Protein AF-A0A660KRU1-F1 (afdb_monomer_lite)

Foldseek 3Di:
DVVPDDDPDPVRVVVVVCCCVPPPDDPVNVVVVVVPDDDVPPPDPDPPDDDDDDDDDDDD

pLDDT: mean 81.51, std 19.61, range [42.62, 98.56]

Radius of gyration: 19.93 Å; chains: 1; bounding box: 48×45×28 Å

InterPro domains:
  IPR018020 Oxo-4-hydroxy-4-carboxy-5-ureidoimidazoline decarboxylase [PF09349] (2-55)
  IPR036778 Oxo-4-hydroxy-4-carboxy-5-ureidoimidazoline decarboxylase superfamily [G3DSA:1.10.3330.10] (1-60)
  IPR036778 Oxo-4-hydroxy-4-carboxy-5-ureidoimidazoline decarboxylase superfamily [SSF158694] (4-55)

Structure (mmCIF, N/CA/C/O backbone):
data_AF-A0A660KRU1-F1
#
_entry.id   AF-A0A660KRU1-F1
#
loop_
_atom_site.group_PDB
_atom_site.id
_atom_site.type_symbol
_atom_site.label_atom_id
_atom_site.label_alt_id
_atom_site.label_comp_id
_atom_site.label_asym_id
_atom_site.label_entity_id
_atom_site.label_seq_id
_a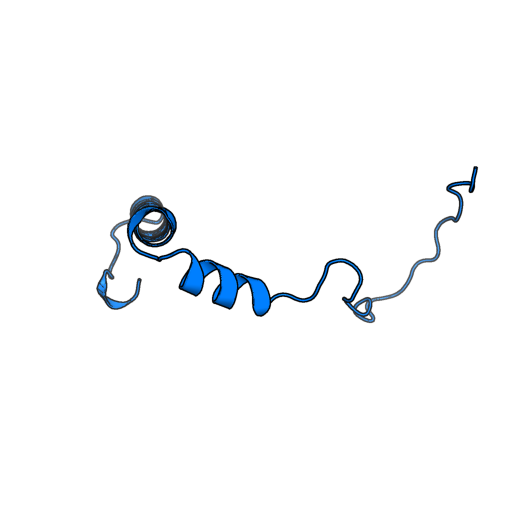tom_site.pdbx_PDB_ins_code
_atom_site.Cartn_x
_atom_site.Cartn_y
_atom_site.Cartn_z
_atom_site.occupancy
_atom_site.B_iso_or_equiv
_atom_site.auth_seq_id
_atom_site.auth_comp_id
_atom_site.auth_asym_id
_atom_site.auth_atom_id
_atom_site.pdbx_PDB_model_num
ATOM 1 N N . MET A 1 1 ? -7.417 -1.180 0.271 1.00 87.88 1 MET A N 1
ATOM 2 C CA . MET A 1 1 ? -7.870 -0.227 1.309 1.00 87.88 1 MET A CA 1
ATOM 3 C C . MET A 1 1 ? -9.386 -0.205 1.467 1.00 87.88 1 MET A C 1
ATOM 5 O O . MET A 1 1 ? -9.829 -0.599 2.530 1.00 87.88 1 MET A O 1
ATOM 9 N N . ALA A 1 2 ? -10.190 0.154 0.453 1.00 93.06 2 ALA A N 1
ATOM 10 C CA . ALA A 1 2 ? -11.658 0.229 0.596 1.00 93.06 2 ALA A CA 1
ATOM 11 C C . ALA A 1 2 ? -12.323 -1.084 1.068 1.00 93.06 2 ALA A C 1
ATOM 13 O O . ALA A 1 2 ? -13.144 -1.061 1.977 1.00 93.06 2 ALA A O 1
ATOM 14 N N . LEU A 1 3 ? -11.899 -2.234 0.527 1.00 93.12 3 LEU A N 1
ATOM 15 C CA . LEU A 1 3 ? -12.401 -3.555 0.943 1.00 93.12 3 LEU A CA 1
ATOM 16 C C . LEU A 1 3 ? -12.027 -3.951 2.382 1.00 93.12 3 LEU A C 1
ATOM 18 O O . LEU A 1 3 ? -12.640 -4.855 2.931 1.00 93.12 3 LEU A O 1
ATOM 22 N N . ALA A 1 4 ? -11.012 -3.314 2.972 1.00 90.38 4 ALA A N 1
ATOM 23 C CA . ALA A 1 4 ? -10.575 -3.578 4.345 1.00 90.38 4 ALA A CA 1
ATOM 24 C C . ALA A 1 4 ? -11.226 -2.621 5.362 1.00 90.38 4 ALA A C 1
ATOM 26 O O . ALA A 1 4 ? -10.938 -2.714 6.546 1.00 90.38 4 ALA A O 1
ATOM 27 N N . SER A 1 5 ? -12.067 -1.691 4.898 1.00 93.12 5 SER A N 1
ATOM 28 C CA . SER A 1 5 ? -12.775 -0.734 5.751 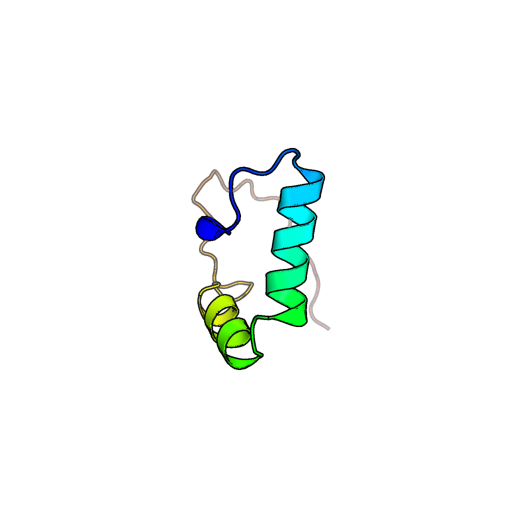1.00 93.12 5 SER A CA 1
ATOM 29 C C . SER A 1 5 ? -14.106 -1.315 6.273 1.00 93.12 5 SER A C 1
ATOM 31 O O . SER A 1 5 ? -14.647 -2.224 5.636 1.00 93.12 5 SER A O 1
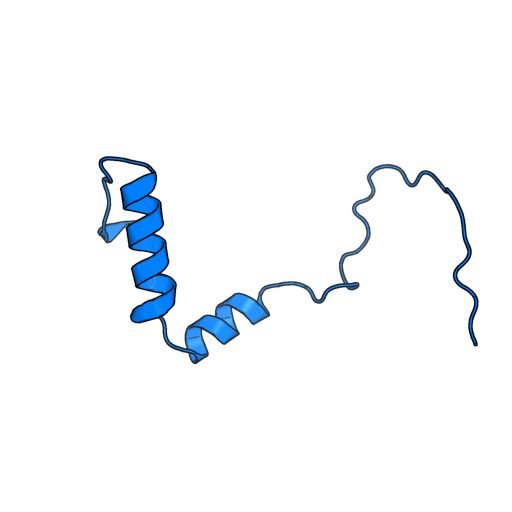ATOM 33 N N . PRO A 1 6 ? -14.672 -0.792 7.382 1.00 95.94 6 PRO A N 1
ATOM 34 C CA . PRO A 1 6 ? -14.193 0.341 8.185 1.00 95.94 6 PRO A CA 1
ATOM 35 C C . PRO A 1 6 ? -12.980 -0.010 9.061 1.00 95.94 6 PRO A C 1
ATOM 37 O O . PRO A 1 6 ? -12.854 -1.138 9.520 1.00 95.94 6 PRO A O 1
ATOM 40 N N . PHE A 1 7 ? -12.117 0.978 9.314 1.00 97.06 7 PHE A N 1
ATOM 41 C CA . PHE A 1 7 ? -11.030 0.870 10.295 1.00 97.06 7 PHE A CA 1
ATOM 42 C C . PHE A 1 7 ? -11.471 1.496 11.618 1.00 97.06 7 PHE A C 1
ATOM 44 O O . PHE A 1 7 ? -12.135 2.535 11.616 1.00 97.06 7 PHE A O 1
ATOM 51 N N . ALA A 1 8 ? -11.088 0.889 12.737 1.00 97.06 8 ALA A N 1
ATOM 52 C CA . ALA A 1 8 ? -11.413 1.371 14.073 1.00 97.06 8 ALA A CA 1
ATOM 53 C C . ALA A 1 8 ? -10.574 2.594 14.478 1.00 97.06 8 ALA A C 1
ATOM 55 O O . ALA A 1 8 ? -11.001 3.373 15.330 1.00 97.06 8 ALA A O 1
ATOM 56 N N . SER A 1 9 ? -9.395 2.782 13.873 1.00 98.31 9 SER A N 1
ATOM 57 C CA . SER A 1 9 ? -8.538 3.941 14.131 1.00 98.31 9 SER A CA 1
ATOM 58 C C . SER A 1 9 ? -7.652 4.320 12.938 1.00 98.31 9 SER A C 1
ATOM 60 O O . SER A 1 9 ? -7.518 3.576 11.960 1.00 98.31 9 SER A O 1
ATOM 62 N N . LEU A 1 10 ? -7.023 5.498 13.028 1.00 98.00 10 LEU A N 1
ATOM 63 C CA . LEU A 1 10 ? -6.028 5.951 12.055 1.00 98.00 10 LEU A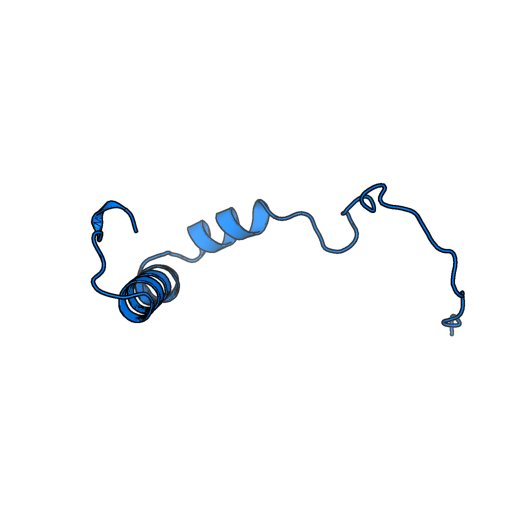 CA 1
ATOM 64 C C . LEU A 1 10 ? -4.823 5.004 12.020 1.00 98.00 10 LEU A C 1
ATOM 66 O O . LEU A 1 10 ? -4.320 4.683 10.947 1.00 98.00 10 LEU A O 1
ATOM 70 N N . GLU A 1 11 ? -4.375 4.542 13.183 1.00 98.56 11 GLU A N 1
ATOM 71 C CA . GLU A 1 11 ? -3.241 3.630 13.320 1.00 98.56 11 GLU A CA 1
ATOM 72 C C . GLU A 1 11 ? -3.509 2.312 12.593 1.00 98.56 11 GLU A C 1
ATOM 74 O O . GLU A 1 11 ? -2.628 1.806 11.898 1.00 98.56 11 GLU A O 1
ATOM 79 N N . GLU A 1 12 ? -4.733 1.786 12.689 1.00 98.06 12 GLU A N 1
ATOM 80 C CA . GLU A 1 12 ? -5.128 0.577 11.968 1.00 98.06 12 GLU A CA 1
ATOM 81 C C . GLU A 1 12 ? -5.125 0.804 10.450 1.00 98.06 12 GLU A C 1
ATOM 83 O O . GLU A 1 12 ? -4.543 0.011 9.706 1.00 98.06 12 GLU A O 1
ATOM 88 N N . ALA A 1 13 ? -5.685 1.925 9.984 1.00 98.00 13 ALA A N 1
ATOM 89 C CA . ALA A 1 13 ? -5.678 2.278 8.567 1.00 98.00 13 ALA A CA 1
ATOM 90 C C . ALA A 1 13 ? -4.247 2.443 8.015 1.00 98.00 13 ALA A C 1
ATOM 92 O O . ALA A 1 13 ? -3.935 1.956 6.925 1.00 98.00 13 ALA A O 1
ATOM 93 N N . VAL A 1 14 ? -3.355 3.093 8.770 1.00 98.31 14 VAL A N 1
ATOM 94 C CA . VAL A 1 14 ? -1.944 3.276 8.398 1.00 98.31 14 VAL A CA 1
ATOM 95 C C . VAL A 1 14 ? -1.204 1.939 8.400 1.00 98.31 14 VAL A C 1
ATOM 97 O O . VAL A 1 14 ? -0.449 1.664 7.467 1.00 98.31 14 VAL A O 1
ATOM 100 N N . SER A 1 15 ? -1.430 1.090 9.404 1.00 98.12 15 SER A N 1
ATOM 101 C CA . SER A 1 15 ? -0.837 -0.249 9.477 1.00 98.12 15 SER A CA 1
ATOM 102 C C . SER A 1 15 ? -1.246 -1.106 8.275 1.00 98.12 15 SER A C 1
ATOM 104 O O . SER A 1 15 ? -0.387 -1.659 7.587 1.00 98.12 15 SER A O 1
ATOM 106 N N . ALA A 1 16 ? -2.541 -1.123 7.941 1.00 97.62 16 ALA A N 1
ATOM 107 C CA . ALA A 1 16 ? -3.061 -1.838 6.781 1.00 97.62 16 ALA A CA 1
ATOM 108 C C . ALA A 1 16 ? -2.479 -1.308 5.460 1.00 97.62 16 ALA A C 1
ATOM 110 O O . ALA A 1 16 ? -2.092 -2.095 4.596 1.00 97.62 16 ALA A O 1
ATOM 111 N N . ALA A 1 17 ? -2.365 0.016 5.302 1.00 97.06 17 ALA A N 1
ATOM 112 C CA . ALA A 1 17 ? -1.746 0.610 4.119 1.00 97.06 17 ALA A CA 1
ATOM 113 C C . ALA A 1 17 ? -0.275 0.196 3.976 1.00 97.06 17 ALA A C 1
ATOM 115 O O . ALA A 1 17 ? 0.155 -0.157 2.879 1.00 97.06 17 ALA A O 1
ATOM 116 N N . ARG A 1 18 ? 0.485 0.199 5.078 1.00 97.56 18 ARG A N 1
ATOM 117 C CA . ARG A 1 18 ? 1.892 -0.226 5.091 1.00 97.56 18 ARG A CA 1
ATOM 118 C C . ARG A 1 18 ? 2.029 -1.693 4.705 1.00 97.56 18 ARG A C 1
ATOM 120 O O . ARG A 1 18 ? 2.831 -1.997 3.832 1.00 97.56 18 ARG A O 1
ATOM 127 N N . ASP A 1 19 ? 1.240 -2.581 5.300 1.00 97.19 19 ASP A N 1
ATOM 128 C CA . ASP A 1 19 ? 1.270 -4.007 4.963 1.00 97.19 19 ASP A CA 1
ATOM 129 C C . ASP A 1 19 ? 0.984 -4.251 3.475 1.00 97.19 19 ASP A C 1
ATOM 131 O O . ASP A 1 19 ? 1.709 -4.987 2.808 1.00 97.19 19 ASP A O 1
ATOM 135 N N . VAL A 1 20 ? -0.029 -3.575 2.924 1.00 95.31 20 VAL A N 1
ATOM 136 C CA . VAL A 1 20 ? -0.331 -3.668 1.493 1.00 95.31 20 VAL A CA 1
ATOM 137 C C . VAL A 1 20 ? 0.862 -3.212 0.657 1.00 95.31 20 VAL A C 1
ATOM 139 O O . VAL A 1 20 ? 1.334 -3.978 -0.180 1.00 95.31 20 VAL A O 1
ATOM 142 N N . TRP A 1 21 ? 1.372 -2.004 0.897 1.00 95.38 21 TRP A N 1
ATOM 143 C CA . TRP A 1 21 ? 2.456 -1.448 0.090 1.00 95.38 21 TRP A CA 1
ATOM 144 C C . TRP A 1 21 ? 3.743 -2.260 0.184 1.00 95.38 21 TRP A C 1
ATOM 146 O O . TRP A 1 21 ? 4.338 -2.526 -0.851 1.00 95.38 21 TRP A O 1
ATOM 156 N N . PHE A 1 22 ? 4.155 -2.671 1.384 1.00 94.94 22 PHE A N 1
ATOM 157 C CA . PHE A 1 22 ? 5.445 -3.331 1.594 1.00 94.94 22 PHE A CA 1
ATOM 158 C C . PHE A 1 22 ? 5.434 -4.831 1.306 1.00 94.94 22 PHE A C 1
ATOM 160 O O . PHE A 1 22 ? 6.460 -5.353 0.880 1.00 94.94 22 PHE A O 1
ATOM 167 N N . ASN A 1 23 ? 4.314 -5.522 1.540 1.00 96.19 23 ASN A N 1
ATOM 168 C CA . ASN A 1 23 ? 4.292 -6.988 1.515 1.00 96.19 23 ASN A CA 1
ATOM 169 C C . ASN A 1 23 ? 3.421 -7.579 0.402 1.00 96.19 23 ASN A C 1
ATOM 171 O O . ASN A 1 23 ? 3.595 -8.747 0.062 1.00 96.19 23 ASN A O 1
ATOM 175 N N . LYS A 1 24 ? 2.453 -6.822 -0.133 1.00 95.00 24 LYS A N 1
ATOM 176 C CA . LYS A 1 24 ? 1.435 -7.361 -1.056 1.00 95.00 24 LYS A CA 1
ATOM 177 C C . LYS A 1 24 ? 1.488 -6.763 -2.457 1.00 95.00 24 LYS A C 1
ATOM 179 O O . LYS A 1 24 ? 1.000 -7.399 -3.386 1.00 95.00 24 LYS A O 1
ATOM 184 N N . VAL A 1 25 ? 2.035 -5.561 -2.614 1.00 94.81 25 VAL A N 1
ATOM 185 C CA . VAL A 1 25 ? 2.227 -4.932 -3.924 1.00 94.81 25 VAL A CA 1
ATOM 186 C C . VAL A 1 25 ? 3.603 -5.315 -4.463 1.00 94.81 25 VAL A C 1
ATOM 188 O O . VAL A 1 25 ? 4.607 -5.166 -3.771 1.00 94.81 25 VAL A O 1
ATOM 191 N N . ASP A 1 26 ? 3.651 -5.817 -5.695 1.00 96.88 26 ASP A N 1
ATOM 192 C CA . ASP A 1 26 ? 4.904 -6.191 -6.345 1.00 96.88 26 ASP A CA 1
ATOM 193 C C . ASP A 1 26 ? 5.685 -4.979 -6.891 1.00 96.88 26 ASP A C 1
ATOM 195 O O . ASP A 1 26 ? 5.178 -3.860 -7.019 1.00 96.88 26 ASP A O 1
ATOM 199 N N . VAL A 1 27 ? 6.948 -5.224 -7.254 1.00 95.12 27 VAL A N 1
ATOM 200 C CA . VAL A 1 27 ? 7.869 -4.195 -7.761 1.00 95.12 27 VAL A CA 1
ATOM 201 C C . VAL A 1 27 ? 7.362 -3.546 -9.052 1.00 95.12 27 VAL A C 1
ATOM 203 O O . VAL A 1 27 ? 7.585 -2.355 -9.260 1.00 95.12 27 VAL A O 1
ATOM 206 N N . HIS A 1 28 ? 6.672 -4.280 -9.925 1.00 96.75 28 HIS A N 1
ATOM 207 C CA . HIS A 1 28 ? 6.148 -3.707 -11.162 1.00 96.75 28 HIS A CA 1
ATOM 208 C C . HIS A 1 28 ? 5.038 -2.695 -10.863 1.00 96.75 28 HIS A C 1
ATOM 210 O O . HIS A 1 28 ? 5.065 -1.580 -11.385 1.00 96.75 28 HIS A O 1
ATOM 216 N N . ALA A 1 29 ? 4.110 -3.041 -9.972 1.00 95.31 29 ALA A N 1
ATOM 217 C CA . ALA A 1 29 ? 3.069 -2.129 -9.520 1.00 95.31 29 ALA A CA 1
ATOM 218 C C . ALA A 1 29 ? 3.642 -0.906 -8.777 1.00 95.31 29 ALA A C 1
ATOM 220 O O . ALA A 1 29 ? 3.138 0.203 -8.959 1.00 95.31 29 ALA A O 1
ATOM 221 N N . TRP A 1 30 ? 4.735 -1.062 -8.016 1.00 94.94 30 TRP A N 1
ATOM 222 C CA . TRP A 1 30 ? 5.474 0.086 -7.472 1.00 94.94 30 TRP A CA 1
ATOM 223 C C . TRP A 1 30 ? 5.983 1.007 -8.582 1.00 94.94 30 TRP A C 1
ATOM 225 O O . TRP A 1 30 ? 5.716 2.206 -8.549 1.00 94.94 30 TRP A O 1
ATOM 235 N N . LEU A 1 31 ? 6.675 0.468 -9.588 1.00 96.00 31 LEU A N 1
ATOM 236 C CA . LEU A 1 31 ? 7.226 1.268 -10.686 1.00 96.00 31 LEU A CA 1
ATOM 237 C C . LEU A 1 31 ? 6.137 2.011 -11.474 1.00 96.00 31 LEU A C 1
ATOM 239 O O . LEU A 1 31 ? 6.349 3.159 -11.856 1.00 96.00 31 LEU A O 1
ATOM 243 N N . GLN A 1 32 ? 4.967 1.396 -11.673 1.00 96.06 32 GLN A N 1
ATOM 244 C CA . GLN A 1 32 ? 3.814 2.058 -12.295 1.00 96.06 32 GLN A CA 1
ATOM 245 C C . GLN A 1 32 ? 3.261 3.206 -11.439 1.00 96.06 32 GLN A C 1
ATOM 247 O O . GLN A 1 32 ? 2.882 4.243 -11.972 1.00 96.06 32 GLN A O 1
ATOM 252 N N . ALA A 1 33 ? 3.221 3.055 -10.112 1.00 93.38 33 ALA A N 1
ATOM 253 C CA . ALA A 1 33 ? 2.795 4.142 -9.234 1.00 93.38 33 ALA A CA 1
ATOM 254 C C . ALA A 1 33 ? 3.788 5.317 -9.274 1.00 93.38 33 ALA A C 1
ATOM 256 O O . ALA A 1 33 ? 3.376 6.471 -9.370 1.00 93.38 33 ALA A O 1
ATOM 257 N N . PHE A 1 34 ? 5.093 5.031 -9.256 1.00 90.50 34 PHE A N 1
ATOM 258 C CA . PHE A 1 34 ? 6.127 6.066 -9.302 1.00 90.50 34 PHE A CA 1
ATOM 259 C C . PHE A 1 34 ? 6.244 6.757 -10.667 1.00 90.50 34 PHE A C 1
ATOM 261 O O . PHE A 1 34 ? 6.589 7.936 -10.704 1.00 90.50 34 PHE A O 1
ATOM 268 N N . SER A 1 35 ? 5.919 6.088 -11.777 1.00 93.12 35 SER A N 1
ATOM 269 C CA . SER A 1 35 ? 5.957 6.705 -13.113 1.00 93.12 35 SER A CA 1
ATOM 270 C C . SER A 1 35 ? 4.888 7.784 -13.325 1.00 93.12 35 SER A C 1
ATOM 272 O O . SER A 1 35 ? 5.034 8.617 -14.216 1.00 93.12 35 SER A O 1
ATOM 274 N N . ALA A 1 36 ? 3.836 7.806 -12.501 1.00 91.25 36 ALA A N 1
ATOM 275 C CA . ALA A 1 36 ? 2.804 8.840 -12.540 1.00 91.25 36 ALA A CA 1
ATOM 276 C C . ALA A 1 36 ? 3.250 10.175 -11.911 1.00 91.25 36 ALA A C 1
ATOM 278 O O . ALA A 1 36 ? 2.528 11.169 -12.006 1.00 91.25 36 ALA A O 1
ATOM 279 N N . HIS A 1 37 ? 4.416 10.218 -11.257 1.00 88.88 37 HIS A N 1
ATOM 280 C CA . HIS A 1 37 ? 4.946 11.439 -10.663 1.00 88.88 37 HIS A CA 1
ATOM 281 C C . HIS A 1 37 ? 5.792 12.229 -11.672 1.00 88.88 37 HIS A C 1
ATOM 283 O O . HIS A 1 37 ? 6.651 11.645 -12.335 1.00 88.88 37 HIS A O 1
ATOM 289 N N . PRO A 1 38 ? 5.614 13.562 -11.759 1.00 86.69 38 PRO A N 1
ATOM 290 C CA . PRO A 1 38 ? 6.538 14.419 -12.489 1.00 86.69 38 PRO A CA 1
ATOM 291 C C . PRO A 1 38 ? 7.960 14.261 -11.960 1.00 86.69 38 PRO A C 1
ATOM 293 O O . PRO A 1 38 ? 8.174 14.104 -10.752 1.00 86.69 38 PRO A O 1
ATOM 296 N N . GLN A 1 39 ? 8.937 14.354 -12.856 1.00 85.88 39 GLN A N 1
ATOM 297 C CA . GLN A 1 39 ? 10.328 14.376 -12.445 1.00 85.88 39 GLN A CA 1
ATOM 298 C C . GLN A 1 39 ? 10.601 15.632 -11.608 1.00 85.88 39 GLN A C 1
ATOM 300 O O . GLN A 1 39 ? 10.053 16.713 -11.842 1.00 85.88 39 GLN A O 1
ATOM 305 N N . ILE A 1 40 ? 11.460 15.493 -10.600 1.00 81.94 40 ILE A N 1
ATOM 306 C CA . ILE A 1 40 ? 11.917 16.633 -9.804 1.00 81.94 40 ILE A CA 1
ATOM 307 C C . ILE A 1 40 ? 12.587 17.637 -10.750 1.00 81.94 40 ILE A C 1
ATOM 309 O O . ILE A 1 40 ? 13.551 17.293 -11.428 1.00 81.94 40 ILE A O 1
ATOM 313 N N . GLY A 1 41 ? 12.075 18.869 -10.774 1.00 82.50 41 GLY A N 1
ATOM 314 C CA . GLY A 1 41 ? 12.536 19.934 -11.672 1.00 82.50 41 GLY A CA 1
ATOM 315 C C . GLY A 1 41 ? 11.628 20.194 -12.878 1.00 82.50 41 GLY A C 1
ATOM 316 O O . GLY A 1 41 ? 11.671 21.299 -13.407 1.00 82.50 41 GLY A O 1
ATOM 317 N N . ASP A 1 42 ? 10.748 19.254 -13.241 1.00 77.81 42 ASP A N 1
ATOM 318 C CA . ASP A 1 42 ? 9.788 19.422 -14.349 1.00 77.81 42 ASP A CA 1
ATOM 319 C C . ASP A 1 42 ? 8.482 20.098 -13.914 1.00 77.81 42 ASP A C 1
ATOM 321 O O . ASP A 1 42 ? 7.631 20.445 -14.737 1.00 77.81 42 ASP A O 1
ATOM 325 N N . SER A 1 43 ? 8.307 20.315 -12.610 1.00 72.38 43 SER A N 1
ATOM 326 C CA . SER A 1 43 ? 7.195 21.099 -12.092 1.00 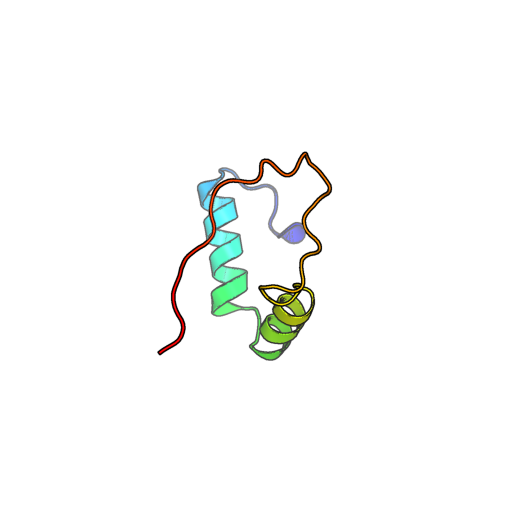72.38 43 SER A CA 1
ATOM 327 C C . SER A 1 43 ? 7.330 22.541 -12.577 1.00 72.38 43 SER A C 1
ATOM 329 O O . SER A 1 43 ? 8.159 23.296 -12.066 1.00 72.38 43 SER A O 1
ATOM 331 N N . THR A 1 44 ? 6.482 22.956 -13.522 1.00 65.69 44 THR A N 1
ATOM 332 C CA . THR A 1 44 ? 6.271 24.382 -13.794 1.00 65.69 44 THR A CA 1
ATOM 333 C C . THR A 1 44 ? 5.952 25.061 -12.464 1.00 65.69 44 THR A C 1
ATOM 335 O O . THR A 1 44 ? 5.027 24.598 -11.781 1.00 65.69 44 THR A O 1
ATOM 338 N N . PRO A 1 45 ? 6.695 26.106 -12.053 1.00 62.78 45 PRO A N 1
ATOM 339 C CA . PRO A 1 45 ? 6.407 26.794 -10.809 1.00 62.78 45 PRO A CA 1
ATOM 340 C C . PRO A 1 45 ? 4.953 27.246 -10.864 1.00 62.78 45 PRO A C 1
ATOM 342 O O . PRO A 1 45 ? 4.552 27.970 -11.777 1.00 62.78 45 PRO A O 1
ATOM 345 N N . SER A 1 46 ? 4.153 26.751 -9.917 1.00 59.19 46 SER A N 1
ATOM 346 C CA . SER A 1 46 ? 2.776 27.198 -9.761 1.00 59.19 46 SER A CA 1
ATOM 347 C C . SER A 1 46 ? 2.816 28.720 -9.675 1.00 59.19 46 SER A C 1
ATOM 349 O O . SER A 1 46 ? 3.631 29.266 -8.930 1.00 59.19 46 SER A O 1
ATOM 351 N N . SER A 1 47 ? 2.001 29.404 -10.474 1.00 52.44 47 SER A N 1
ATOM 352 C CA . SER A 1 47 ? 1.991 30.857 -10.691 1.00 52.44 47 SER A CA 1
ATOM 353 C C . SER A 1 47 ? 1.532 31.667 -9.465 1.00 52.44 47 SER A C 1
ATOM 355 O O . SER A 1 47 ? 0.829 32.667 -9.580 1.00 52.44 47 SER A O 1
ATOM 357 N N . HIS A 1 48 ? 1.930 31.245 -8.269 1.00 54.19 48 HIS A N 1
ATOM 358 C CA . HIS A 1 48 ? 1.761 31.948 -7.013 1.00 54.19 48 HIS A CA 1
ATOM 359 C C . HIS A 1 48 ? 3.008 32.805 -6.780 1.00 54.19 48 HIS A C 1
ATOM 361 O O . HIS A 1 48 ? 3.956 32.394 -6.125 1.00 54.19 48 HIS A O 1
ATOM 367 N N . HIS A 1 4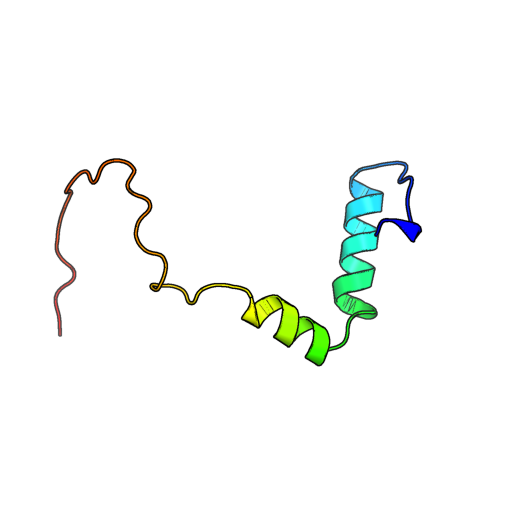9 ? 2.982 33.997 -7.379 1.00 46.50 49 HIS A N 1
ATOM 368 C CA . HIS A 1 49 ? 3.761 35.181 -7.010 1.00 46.50 49 HIS A CA 1
ATOM 369 C C . HIS A 1 49 ? 5.265 34.944 -6.755 1.00 46.50 49 HIS A C 1
ATOM 371 O O . HIS A 1 49 ? 5.715 34.825 -5.618 1.00 46.50 49 HIS A O 1
ATOM 377 N N . ALA A 1 50 ? 6.062 34.954 -7.825 1.00 44.84 50 ALA A N 1
ATOM 378 C CA . ALA A 1 50 ? 7.517 34.990 -7.724 1.00 44.84 50 ALA A CA 1
ATOM 379 C C . ALA A 1 50 ? 7.976 36.245 -6.955 1.00 44.84 50 ALA A C 1
ATOM 381 O O . ALA A 1 50 ? 7.916 37.361 -7.469 1.00 44.84 50 ALA A O 1
ATOM 382 N N . THR A 1 51 ? 8.453 36.072 -5.725 1.00 50.91 51 THR A N 1
ATOM 383 C CA . THR A 1 51 ? 9.358 37.024 -5.076 1.00 50.91 51 THR A CA 1
ATOM 384 C C . THR A 1 51 ? 10.783 36.712 -5.540 1.00 50.91 51 THR A C 1
ATOM 386 O O . THR A 1 51 ? 11.291 35.625 -5.260 1.00 50.91 51 THR A O 1
ATOM 389 N N . PRO A 1 52 ? 11.465 37.617 -6.266 1.00 52.00 52 PRO A N 1
ATOM 390 C CA . PRO A 1 52 ? 12.860 37.412 -6.617 1.00 52.00 52 PRO A CA 1
ATOM 391 C C . PRO A 1 52 ? 13.703 37.656 -5.364 1.00 52.00 52 PRO A C 1
ATOM 393 O O . PRO A 1 52 ? 13.867 38.789 -4.917 1.00 52.00 52 PRO A O 1
ATOM 396 N N . THR A 1 53 ? 14.242 36.605 -4.756 1.00 50.91 53 THR A N 1
ATOM 397 C CA . THR A 1 53 ? 15.334 36.753 -3.790 1.00 50.91 53 THR A CA 1
ATOM 398 C C . THR A 1 53 ? 16.429 35.747 -4.106 1.00 50.91 53 THR A C 1
ATOM 400 O O . THR A 1 53 ? 16.372 34.579 -3.744 1.00 50.91 53 THR A O 1
ATOM 403 N N . SER A 1 54 ? 17.420 36.311 -4.795 1.00 49.69 54 SER A N 1
ATOM 404 C CA . SER A 1 54 ? 18.849 36.029 -4.695 1.00 49.69 54 SER A CA 1
ATOM 405 C C . SER A 1 54 ? 19.392 34.767 -5.358 1.00 49.69 54 SER A C 1
ATOM 407 O O . SER A 1 54 ? 19.418 33.669 -4.814 1.00 49.69 54 SER A O 1
ATOM 409 N N . ALA A 1 55 ? 19.946 35.037 -6.539 1.00 50.47 55 ALA A N 1
ATOM 410 C CA . ALA A 1 55 ? 21.101 34.388 -7.130 1.00 50.47 55 ALA A CA 1
ATOM 411 C C . ALA A 1 55 ? 22.206 34.008 -6.124 1.00 50.47 55 ALA A C 1
ATOM 413 O O . ALA A 1 55 ? 22.444 34.729 -5.155 1.00 50.47 55 ALA A O 1
ATOM 414 N N . GLN A 1 56 ? 22.931 32.942 -6.486 1.00 53.31 56 GLN A N 1
ATOM 415 C CA . GLN A 1 56 ? 24.380 32.721 -6.338 1.00 53.31 56 GLN A CA 1
ATOM 416 C C . GLN A 1 56 ? 24.697 31.352 -5.720 1.00 53.31 56 GLN A C 1
ATOM 418 O O . GLN A 1 56 ? 24.905 31.229 -4.518 1.00 53.31 56 GLN A O 1
ATOM 423 N N . LEU A 1 57 ? 24.850 30.336 -6.570 1.00 46.28 57 LEU A N 1
ATOM 424 C CA . LEU A 1 57 ? 25.813 29.266 -6.317 1.00 46.28 57 LEU A CA 1
ATOM 425 C C . LEU A 1 57 ? 26.691 29.157 -7.562 1.00 46.28 57 LEU A C 1
ATOM 427 O O . LEU A 1 57 ? 26.232 28.783 -8.638 1.00 46.28 57 LEU A O 1
ATOM 431 N N . SER A 1 58 ? 27.928 29.624 -7.395 1.00 48.69 58 SER A N 1
ATOM 432 C CA . SER A 1 58 ? 28.978 29.672 -8.403 1.00 48.69 58 SER A CA 1
ATOM 433 C C . SER A 1 58 ? 29.257 28.298 -9.001 1.00 48.69 58 SER A C 1
ATOM 435 O O . SER A 1 58 ? 29.431 27.316 -8.282 1.00 48.69 58 SER A O 1
ATOM 437 N N . SER A 1 59 ? 29.379 28.275 -10.325 1.00 42.62 59 SER A N 1
ATOM 438 C CA . SER A 1 59 ? 30.080 27.253 -11.097 1.00 42.62 59 SER A CA 1
ATOM 439 C C . SER A 1 59 ? 31.554 27.176 -10.678 1.00 42.62 59 SER A C 1
ATOM 441 O O . SER A 1 59 ? 32.215 28.215 -10.597 1.00 42.62 59 SER A O 1
ATOM 443 N N . SER A 1 60 ? 32.051 25.961 -10.425 1.00 48.81 60 SER A N 1
ATOM 444 C CA . SER A 1 60 ? 33.484 25.621 -10.493 1.00 48.81 60 SER A CA 1
ATOM 445 C C . SER A 1 60 ? 33.869 25.232 -11.913 1.00 48.81 60 SER A C 1
ATOM 447 O O . SER A 1 60 ? 32.980 24.702 -12.618 1.00 48.81 60 SER A O 1
#

Secondary structure (DSSP, 8-state):
-GGGPPPSSHHHHHHHHHHIIIIIS-HHHHHHHHHTSPPTT-SPPPSS------------

Sequence (60 aa):
MALASPFASLEEAVSAARDVWFNKVDVHAWLQAFSAHPQIGDSTPSSHHATPTSAQLSSS

Organism: NCBI:txid176857